Protein AF-A0A0N7MQE6-F1 (afdb_monomer)

Structure (mmCIF, N/CA/C/O backbone):
data_AF-A0A0N7MQE6-F1
#
_entry.id   AF-A0A0N7MQE6-F1
#
loop_
_atom_site.group_PDB
_atom_site.id
_atom_site.type_symbol
_atom_site.label_atom_id
_atom_site.label_alt_id
_atom_site.label_comp_id
_atom_site.label_asym_id
_atom_site.label_entity_id
_atom_site.label_seq_id
_atom_site.pdbx_PDB_ins_code
_atom_site.Cartn_x
_atom_site.Cartn_y
_atom_site.Cartn_z
_atom_site.occupancy
_atom_site.B_iso_or_equiv
_atom_site.auth_seq_id
_atom_site.auth_comp_id
_atom_site.auth_asym_id
_atom_site.auth_atom_id
_atom_site.pdbx_PDB_model_num
ATOM 1 N N . MET A 1 1 ? 37.109 -66.343 -9.484 1.00 38.22 1 MET A N 1
ATOM 2 C CA . MET A 1 1 ? 37.745 -67.447 -10.233 1.00 38.22 1 MET A CA 1
ATOM 3 C C . MET A 1 1 ? 37.676 -67.080 -11.715 1.00 38.22 1 MET A C 1
ATOM 5 O O . MET A 1 1 ? 36.560 -66.924 -12.182 1.00 38.22 1 MET A O 1
ATOM 9 N N . ILE A 1 2 ? 38.838 -66.946 -12.389 1.00 36.19 2 ILE A N 1
ATOM 10 C CA . ILE A 1 2 ? 39.049 -66.974 -13.867 1.00 36.19 2 ILE A CA 1
ATOM 11 C C . ILE A 1 2 ? 38.564 -65.722 -14.638 1.00 36.19 2 ILE A C 1
ATOM 13 O O . ILE A 1 2 ? 37.451 -65.283 -14.408 1.00 36.19 2 ILE A O 1
ATOM 17 N N . LYS A 1 3 ? 39.231 -65.097 -15.622 1.00 39.59 3 LYS A N 1
ATOM 18 C CA . LYS A 1 3 ? 40.589 -64.961 -16.222 1.00 39.59 3 LYS A CA 1
ATOM 19 C C . LYS A 1 3 ? 40.426 -63.708 -17.133 1.00 39.59 3 LYS A C 1
ATOM 21 O O . LYS A 1 3 ? 39.379 -63.564 -17.745 1.00 39.59 3 LYS A O 1
ATOM 26 N N . GLN A 1 4 ? 41.261 -62.671 -17.073 1.00 37.16 4 GLN A N 1
ATOM 27 C CA . GLN A 1 4 ? 42.478 -62.467 -17.878 1.00 37.16 4 GLN A CA 1
ATOM 28 C C . GLN A 1 4 ? 42.324 -62.542 -19.423 1.00 37.16 4 GLN A C 1
ATOM 30 O O . GLN A 1 4 ? 41.968 -63.599 -19.933 1.00 37.16 4 GLN A O 1
ATOM 35 N N . ILE A 1 5 ? 42.821 -61.471 -20.091 1.00 45.41 5 ILE A N 1
ATOM 36 C CA . ILE A 1 5 ? 43.612 -61.455 -21.358 1.00 45.41 5 ILE A CA 1
ATOM 37 C C . ILE A 1 5 ? 42.772 -61.472 -22.675 1.00 45.41 5 ILE A C 1
ATOM 39 O O . ILE A 1 5 ? 41.771 -62.167 -22.720 1.00 45.41 5 ILE A O 1
ATOM 43 N N . ASN A 1 6 ? 43.013 -60.752 -23.793 1.00 42.28 6 ASN A N 1
ATOM 44 C CA . ASN A 1 6 ? 44.186 -60.209 -24.528 1.00 42.28 6 ASN A CA 1
ATOM 45 C C . ASN A 1 6 ? 43.700 -59.037 -25.437 1.00 42.28 6 ASN A C 1
ATOM 47 O O . ASN A 1 6 ? 42.562 -59.068 -25.892 1.00 42.28 6 ASN A O 1
ATOM 51 N N . SER A 1 7 ? 44.428 -57.936 -25.650 1.00 42.53 7 SER A N 1
ATOM 52 C CA . SER A 1 7 ? 45.547 -57.742 -26.605 1.00 42.53 7 SER A CA 1
ATOM 53 C C . SER A 1 7 ? 45.217 -58.067 -28.067 1.00 42.53 7 SER A C 1
ATOM 55 O O . SER A 1 7 ? 45.034 -59.231 -28.400 1.00 42.53 7 SER A O 1
ATOM 57 N N . ASN A 1 8 ? 45.258 -57.056 -28.943 1.00 39.94 8 ASN A N 1
ATOM 58 C CA . ASN A 1 8 ? 45.771 -57.201 -30.310 1.00 39.94 8 ASN A CA 1
ATOM 59 C C . ASN A 1 8 ? 46.186 -55.833 -30.880 1.00 39.94 8 ASN A C 1
ATOM 61 O O . ASN A 1 8 ? 45.374 -55.059 -31.379 1.00 39.94 8 ASN A O 1
ATOM 65 N N . GLN A 1 9 ? 47.487 -55.557 -30.786 1.00 42.97 9 GLN A N 1
ATOM 66 C CA . GLN A 1 9 ? 48.219 -54.754 -31.761 1.00 42.97 9 GLN A CA 1
ATOM 67 C C . GLN A 1 9 ? 48.673 -55.682 -32.893 1.00 42.97 9 GLN A C 1
ATOM 69 O O . GLN A 1 9 ? 49.188 -56.757 -32.599 1.00 42.97 9 GLN A O 1
ATOM 74 N N . ALA A 1 10 ? 48.565 -55.237 -34.148 1.00 38.44 10 ALA A N 1
ATOM 75 C CA . ALA A 1 10 ? 49.473 -55.600 -35.244 1.00 38.44 10 ALA A CA 1
ATOM 76 C C . ALA A 1 10 ? 49.177 -54.711 -36.472 1.00 38.44 10 ALA A C 1
ATOM 78 O O . ALA A 1 10 ? 48.055 -54.699 -36.961 1.00 38.44 10 ALA A O 1
ATOM 79 N N . PHE A 1 11 ? 50.121 -53.830 -36.838 1.00 38.06 11 PHE A N 1
ATOM 80 C CA . PHE A 1 11 ? 50.969 -53.901 -38.051 1.00 38.06 11 PHE A CA 1
ATOM 81 C C . PHE A 1 11 ? 50.230 -53.566 -39.365 1.00 38.06 11 PHE A C 1
ATOM 83 O O . PHE A 1 11 ? 49.331 -54.282 -39.771 1.00 38.06 11 PHE A O 1
ATOM 90 N N . SER A 1 12 ? 50.542 -52.457 -40.056 1.00 36.84 12 SER A N 1
ATOM 91 C CA . SER A 1 12 ? 51.673 -52.255 -41.006 1.00 36.84 12 SER A CA 1
ATOM 92 C C . SER A 1 12 ? 51.034 -51.902 -42.373 1.00 36.84 12 SER A C 1
ATOM 94 O O . SER A 1 12 ? 49.977 -52.434 -42.668 1.00 36.84 12 SER A O 1
ATOM 96 N N . ASN A 1 13 ? 51.497 -51.019 -43.263 1.00 37.00 13 ASN A N 1
ATOM 97 C CA . ASN A 1 13 ? 52.846 -50.796 -43.767 1.00 37.00 13 ASN A CA 1
ATOM 98 C C . ASN A 1 13 ? 52.862 -49.517 -44.645 1.00 37.00 13 ASN A C 1
ATOM 100 O O . ASN A 1 13 ? 51.912 -49.259 -45.375 1.00 37.00 13 ASN A O 1
ATOM 104 N N . LYS A 1 14 ? 53.995 -48.804 -44.610 1.00 38.53 14 LYS A N 1
ATOM 105 C CA . LYS A 1 14 ? 54.688 -48.097 -45.711 1.00 38.53 14 LYS A CA 1
ATOM 106 C C . LYS A 1 14 ? 53.885 -47.357 -46.802 1.00 38.53 14 LYS A C 1
ATOM 108 O O . LYS A 1 14 ? 53.337 -47.977 -47.701 1.00 38.53 14 LYS A O 1
ATOM 113 N N . SER A 1 15 ? 54.159 -46.055 -46.923 1.00 37.50 15 SER A N 1
ATOM 114 C CA . SER A 1 15 ? 54.843 -45.553 -48.129 1.00 37.50 15 SER A CA 1
ATOM 115 C C . SER A 1 15 ? 55.617 -44.270 -47.823 1.00 37.50 15 SER A C 1
ATOM 117 O O . SER A 1 15 ? 55.049 -43.262 -47.414 1.00 37.50 15 SER A O 1
ATOM 119 N N . GLN A 1 16 ? 56.934 -44.329 -48.008 1.00 42.72 16 GLN A N 1
ATOM 120 C CA . GLN A 1 16 ? 57.817 -43.167 -48.060 1.00 42.72 16 GLN A CA 1
ATOM 121 C C . GLN A 1 16 ? 57.617 -42.437 -49.395 1.00 42.72 16 GLN A C 1
ATOM 123 O O . GLN A 1 16 ? 57.438 -43.103 -50.410 1.00 42.72 16 GLN A O 1
ATOM 128 N N . ASN A 1 17 ? 57.703 -41.102 -49.399 1.00 40.12 17 ASN A N 1
ATOM 129 C CA . ASN A 1 17 ? 58.258 -40.320 -50.513 1.00 40.12 17 ASN A CA 1
ATOM 130 C C . ASN A 1 17 ? 58.568 -38.873 -50.074 1.00 40.12 17 ASN A C 1
ATOM 132 O O . ASN A 1 17 ? 57.709 -38.005 -50.029 1.00 40.12 17 ASN A O 1
ATOM 136 N N . ASN A 1 18 ? 59.819 -38.685 -49.661 1.00 37.94 18 ASN A N 1
ATOM 137 C CA . ASN A 1 18 ? 60.783 -37.675 -50.106 1.00 37.94 18 ASN A CA 1
ATOM 138 C C . ASN A 1 18 ? 60.333 -36.322 -50.733 1.00 37.94 18 ASN A C 1
ATOM 140 O O . ASN A 1 18 ? 59.721 -36.292 -51.795 1.00 37.94 18 ASN A O 1
ATOM 144 N N . VAL A 1 19 ? 60.951 -35.254 -50.185 1.00 40.06 19 VAL A N 1
ATOM 145 C CA . VAL A 1 19 ? 61.696 -34.164 -50.878 1.00 40.06 19 VAL A CA 1
ATOM 146 C C . VAL A 1 19 ? 61.022 -32.782 -51.080 1.00 40.06 19 VAL A C 1
ATOM 148 O O . VAL A 1 19 ? 59.957 -32.667 -51.670 1.00 40.06 19 VAL A O 1
ATOM 151 N N . LYS A 1 20 ? 61.810 -31.745 -50.701 1.00 41.81 20 LYS A N 1
ATOM 152 C CA . LYS A 1 20 ? 61.758 -30.274 -50.957 1.00 41.81 20 LYS A CA 1
ATOM 153 C C . LYS A 1 20 ? 60.863 -29.439 -50.026 1.00 41.81 20 LYS A C 1
ATOM 155 O O . LYS A 1 20 ? 59.649 -29.527 -50.063 1.00 41.81 20 LYS A O 1
ATOM 160 N N . GLN A 1 21 ? 61.439 -28.718 -49.054 1.00 41.75 21 GLN A N 1
ATOM 161 C CA . GLN A 1 21 ? 61.951 -27.334 -49.180 1.00 41.75 21 GLN A CA 1
ATOM 162 C C . GLN A 1 21 ? 61.001 -26.391 -49.935 1.00 41.75 21 GLN A C 1
ATOM 164 O O . GLN A 1 21 ? 60.971 -26.435 -51.158 1.00 41.75 21 GLN A O 1
ATOM 169 N N . ASN A 1 22 ? 60.296 -25.507 -49.221 1.00 39.22 22 ASN A N 1
ATOM 170 C CA . ASN A 1 22 ? 60.551 -24.056 -49.201 1.00 39.22 22 ASN A CA 1
ATOM 171 C C . ASN A 1 22 ? 59.329 -23.258 -48.713 1.00 39.22 22 ASN A C 1
ATOM 173 O O . ASN A 1 22 ? 58.229 -23.425 -49.217 1.00 39.22 22 ASN A O 1
ATOM 177 N N . MET A 1 23 ? 59.638 -22.326 -47.810 1.00 40.31 23 MET A N 1
ATOM 178 C CA . MET A 1 23 ? 59.103 -20.965 -47.712 1.00 40.31 23 MET A CA 1
ATOM 179 C C . MET A 1 23 ? 57.658 -20.703 -47.245 1.00 40.31 23 MET A C 1
ATOM 181 O O . MET A 1 23 ? 56.679 -21.273 -47.700 1.00 40.31 23 MET A O 1
ATOM 185 N N . GLU A 1 24 ? 57.614 -19.699 -46.363 1.00 40.91 24 GLU A N 1
ATOM 186 C CA . GLU A 1 24 ? 56.536 -18.733 -46.141 1.00 40.91 24 GLU A CA 1
ATOM 187 C C . GLU A 1 24 ? 55.347 -19.133 -45.258 1.00 40.91 24 GLU A C 1
ATOM 189 O O . GLU A 1 24 ? 54.249 -19.489 -45.675 1.00 40.91 24 GLU A O 1
ATOM 194 N N . SER A 1 25 ? 55.564 -18.872 -43.966 1.00 49.91 25 SER A N 1
ATOM 195 C CA . SER A 1 25 ? 54.599 -18.215 -43.088 1.00 49.91 25 SER A CA 1
ATOM 196 C C . SER A 1 25 ? 53.823 -17.100 -43.802 1.00 49.91 25 SER A C 1
ATOM 198 O O . SER A 1 25 ? 54.280 -15.965 -43.830 1.00 49.91 25 SER A O 1
ATOM 200 N N . ALA A 1 26 ? 52.633 -17.388 -44.319 1.00 50.22 26 ALA A N 1
ATOM 201 C CA . ALA A 1 26 ? 51.544 -16.420 -44.464 1.00 50.22 26 ALA A CA 1
ATOM 202 C C . ALA A 1 26 ? 50.299 -17.122 -45.009 1.00 50.22 26 ALA A C 1
ATOM 204 O O . ALA A 1 26 ? 50.174 -17.300 -46.210 1.00 50.22 26 ALA A O 1
ATOM 205 N N . MET A 1 27 ? 49.362 -17.486 -44.133 1.00 44.91 27 MET A N 1
ATOM 206 C CA . MET A 1 27 ? 47.915 -17.396 -44.390 1.00 44.91 27 MET A CA 1
ATOM 207 C C . MET A 1 27 ? 47.162 -17.815 -43.122 1.00 44.91 27 MET A C 1
ATOM 209 O O . MET A 1 27 ? 46.540 -18.872 -43.031 1.00 44.91 27 MET A O 1
ATOM 213 N N . ILE A 1 28 ? 47.201 -16.946 -42.108 1.00 51.94 28 ILE A N 1
ATOM 214 C CA . ILE A 1 28 ? 46.136 -16.931 -41.105 1.00 51.94 28 ILE A CA 1
ATOM 215 C C . ILE A 1 28 ? 44.867 -16.564 -41.873 1.00 51.94 28 ILE A C 1
ATOM 217 O O . ILE A 1 28 ? 44.734 -15.440 -42.360 1.00 51.94 28 ILE A O 1
ATOM 221 N N . LYS A 1 29 ? 43.956 -17.532 -42.015 1.00 47.12 29 LYS A N 1
ATOM 222 C CA . LYS A 1 29 ? 42.572 -17.312 -42.444 1.00 47.12 29 LYS A CA 1
ATOM 223 C C . LYS A 1 29 ? 41.992 -16.164 -41.613 1.00 47.12 29 LYS A C 1
ATOM 225 O O . LYS A 1 29 ? 41.595 -16.366 -40.468 1.00 47.12 29 LYS A O 1
ATOM 230 N N . ARG A 1 30 ? 41.933 -14.959 -42.189 1.00 45.75 30 ARG A N 1
ATOM 231 C CA . ARG A 1 30 ? 41.052 -13.894 -41.704 1.00 45.75 30 ARG A CA 1
ATOM 232 C C . ARG A 1 30 ? 39.629 -14.391 -41.907 1.00 45.75 30 ARG A C 1
ATOM 234 O O . ARG A 1 30 ? 39.097 -14.348 -43.012 1.00 45.75 30 ARG A O 1
ATOM 241 N N . ILE A 1 31 ? 39.030 -14.899 -40.839 1.00 48.50 31 ILE A N 1
ATOM 242 C CA . ILE A 1 31 ? 37.582 -14.985 -40.748 1.00 48.50 31 ILE A CA 1
ATOM 243 C C . ILE A 1 31 ? 37.112 -13.529 -40.721 1.00 48.50 31 ILE A C 1
ATOM 245 O O . ILE A 1 31 ? 37.244 -12.847 -39.709 1.00 48.50 31 ILE A O 1
ATOM 249 N N . ASN A 1 32 ? 36.627 -13.037 -41.863 1.00 45.44 32 ASN A N 1
ATOM 250 C CA . ASN A 1 32 ? 35.742 -11.882 -41.911 1.00 45.44 32 ASN A CA 1
ATOM 251 C C . ASN A 1 32 ? 34.459 -12.293 -41.183 1.00 45.44 32 ASN A C 1
ATOM 253 O O . ASN A 1 32 ? 33.495 -12.759 -41.787 1.00 45.44 32 ASN A O 1
ATOM 257 N N . SER A 1 33 ? 34.460 -12.166 -39.860 1.00 47.28 33 SER A N 1
ATOM 258 C CA . SER A 1 33 ? 33.225 -12.069 -39.105 1.00 47.28 33 SER A CA 1
ATOM 259 C C . SER A 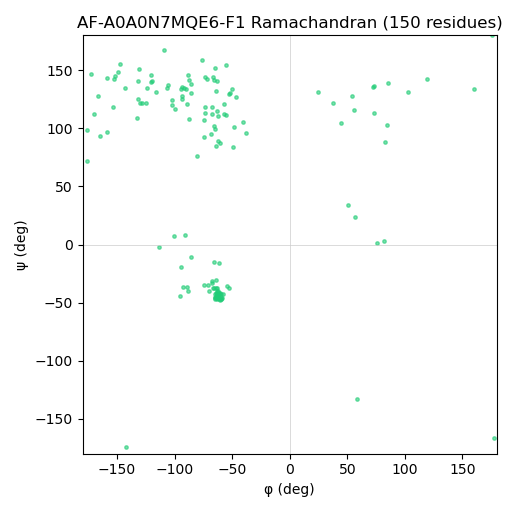1 33 ? 32.607 -10.728 -39.470 1.00 47.28 33 SER A C 1
ATOM 261 O O . SER A 1 33 ? 32.963 -9.690 -38.916 1.00 47.28 33 SER A O 1
ATOM 263 N N . ASN A 1 34 ? 31.697 -10.779 -40.444 1.00 47.59 34 ASN A N 1
ATOM 264 C CA . ASN A 1 34 ? 30.570 -9.867 -40.557 1.00 47.59 34 ASN A CA 1
ATOM 265 C C . ASN A 1 34 ? 29.879 -9.801 -39.187 1.00 47.59 34 ASN A C 1
ATOM 267 O O . ASN A 1 34 ? 28.907 -10.506 -38.933 1.00 47.59 34 ASN A O 1
ATOM 271 N N . SER A 1 35 ? 30.367 -8.959 -38.283 1.00 44.56 35 SER A N 1
ATOM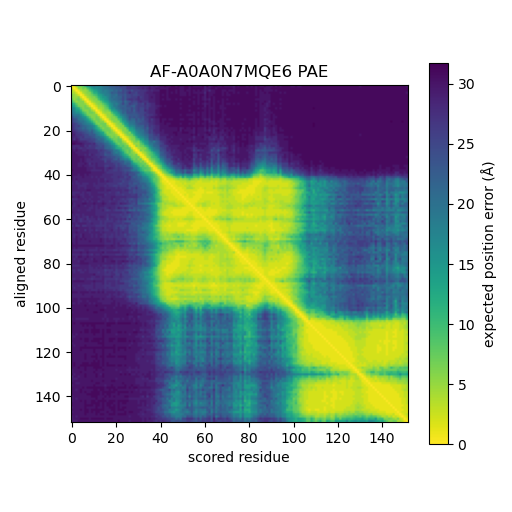 272 C CA . SER A 1 35 ? 29.532 -8.396 -37.235 1.00 44.56 35 SER A CA 1
ATOM 273 C C . SER A 1 35 ? 28.788 -7.243 -37.884 1.00 44.56 35 SER A C 1
ATOM 275 O O . SER A 1 35 ? 29.146 -6.076 -37.734 1.00 44.56 35 SER A O 1
ATOM 277 N N . SER A 1 36 ? 27.782 -7.612 -38.677 1.00 43.66 36 SER A N 1
ATOM 278 C CA . SER A 1 36 ? 26.605 -6.791 -38.902 1.00 43.66 36 SER A CA 1
ATOM 279 C C . SER A 1 36 ? 26.235 -6.184 -37.556 1.00 43.66 36 SER A C 1
ATOM 281 O O . SER A 1 36 ? 25.791 -6.896 -36.654 1.00 43.66 36 SER A O 1
ATOM 283 N N . ALA A 1 37 ? 26.525 -4.894 -37.399 1.00 43.41 37 ALA A N 1
ATOM 284 C CA . ALA A 1 37 ? 26.050 -4.100 -36.290 1.00 43.41 37 ALA A CA 1
ATOM 285 C C . ALA A 1 37 ? 24.527 -4.098 -36.402 1.00 43.41 37 ALA A C 1
ATOM 287 O O . ALA A 1 37 ? 23.941 -3.279 -37.109 1.00 43.41 37 ALA A O 1
ATOM 288 N N . SER A 1 38 ? 23.898 -5.094 -35.777 1.00 47.47 38 SER A N 1
ATOM 289 C CA . SER A 1 38 ? 22.467 -5.091 -35.534 1.00 47.47 38 SER A CA 1
ATOM 290 C C . SER A 1 38 ? 22.138 -3.745 -34.896 1.00 47.47 38 SER A C 1
ATOM 292 O O . SER A 1 38 ? 22.885 -3.315 -34.006 1.00 47.47 38 SER A O 1
ATOM 294 N N . PRO A 1 39 ? 21.079 -3.050 -35.349 1.00 51.22 39 PRO A N 1
ATOM 295 C CA . PRO A 1 39 ? 20.671 -1.813 -34.710 1.00 51.22 39 PRO A CA 1
ATOM 296 C C . PRO A 1 39 ? 20.526 -2.115 -33.225 1.00 51.22 39 PRO A C 1
ATOM 298 O O . PRO A 1 39 ? 19.953 -3.142 -32.858 1.00 51.22 39 PRO A O 1
ATOM 301 N N . VAL A 1 40 ? 21.130 -1.274 -32.388 1.00 58.38 40 VAL A N 1
ATOM 302 C CA . VAL A 1 40 ? 21.046 -1.365 -30.933 1.00 58.38 40 VAL A CA 1
ATOM 303 C C . VAL A 1 40 ? 19.568 -1.217 -30.586 1.00 58.38 40 VAL A C 1
ATOM 305 O O . VAL A 1 40 ? 19.068 -0.107 -30.435 1.00 58.38 40 VAL A O 1
ATOM 308 N N . SER A 1 41 ? 18.835 -2.329 -30.579 1.00 63.22 41 SER A N 1
ATOM 309 C CA . SER A 1 41 ? 17.403 -2.338 -30.345 1.00 63.22 41 SER A CA 1
ATOM 310 C C . SER A 1 41 ? 17.226 -2.096 -28.859 1.00 63.22 41 SER A C 1
ATOM 312 O O . SER A 1 41 ? 17.328 -3.016 -28.047 1.00 63.22 41 SER A O 1
ATOM 314 N N . SER A 1 42 ? 17.062 -0.830 -28.495 1.00 79.75 42 SER A N 1
ATOM 315 C CA . SER A 1 42 ? 16.654 -0.463 -27.154 1.00 79.75 42 SER A CA 1
ATOM 316 C C . SER A 1 42 ? 15.220 -0.943 -26.960 1.00 79.75 42 SER A C 1
ATOM 318 O O . SER A 1 42 ? 14.305 -0.439 -27.613 1.00 79.75 42 SER A O 1
ATOM 320 N N . GLU A 1 43 ? 15.028 -1.930 -26.097 1.00 90.44 43 GLU A N 1
ATOM 321 C CA . GLU A 1 43 ? 13.707 -2.410 -25.702 1.00 90.44 43 GLU A CA 1
ATOM 322 C C . GLU A 1 43 ? 13.211 -1.569 -24.520 1.00 90.44 43 GLU A C 1
ATOM 324 O O . GLU A 1 43 ? 13.998 -1.199 -23.648 1.00 90.44 43 GLU A O 1
ATOM 329 N N . VAL A 1 44 ? 11.920 -1.238 -24.479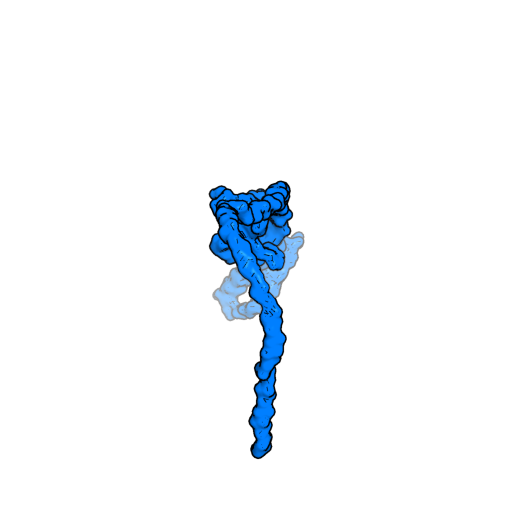 1.00 92.81 44 VAL A N 1
ATOM 330 C CA . VAL A 1 44 ? 11.315 -0.547 -23.332 1.00 92.81 44 VAL A CA 1
ATOM 331 C C . VAL A 1 44 ? 10.548 -1.562 -22.501 1.00 92.81 44 VAL A C 1
ATOM 333 O O . VAL A 1 44 ? 9.601 -2.173 -22.985 1.00 92.81 44 VAL A O 1
ATOM 336 N N . ILE A 1 45 ? 10.935 -1.703 -21.237 1.00 93.31 45 ILE A N 1
ATOM 337 C CA . ILE A 1 45 ? 10.307 -2.608 -20.277 1.00 93.31 45 ILE A CA 1
ATOM 338 C C . ILE A 1 45 ? 9.488 -1.785 -19.293 1.00 93.31 45 ILE A C 1
ATOM 340 O O . ILE A 1 45 ? 9.956 -0.766 -18.786 1.00 93.31 45 ILE A O 1
ATOM 344 N N . THR A 1 46 ? 8.266 -2.242 -19.028 1.00 94.88 46 THR A N 1
ATOM 345 C CA . THR A 1 46 ? 7.398 -1.710 -17.971 1.00 94.88 46 THR A CA 1
ATOM 346 C C . THR A 1 46 ? 7.009 -2.853 -17.047 1.00 94.88 46 THR A C 1
ATOM 348 O O . THR A 1 46 ? 6.640 -3.923 -17.529 1.00 94.88 46 THR A O 1
ATOM 351 N N . GLY A 1 47 ? 7.077 -2.647 -15.735 1.00 93.19 47 GLY A N 1
ATOM 352 C CA . GLY A 1 47 ? 6.605 -3.646 -14.785 1.00 93.19 47 GLY A CA 1
ATOM 353 C C . GLY A 1 47 ? 6.867 -3.283 -13.333 1.00 93.19 47 GLY A C 1
ATOM 354 O O . GLY A 1 47 ? 7.433 -2.236 -13.028 1.00 93.19 47 GLY A O 1
ATOM 355 N N . ILE A 1 48 ? 6.446 -4.178 -12.444 1.00 94.75 48 ILE A N 1
ATOM 356 C CA . ILE A 1 48 ? 6.608 -4.025 -10.999 1.00 94.75 48 ILE A CA 1
ATOM 357 C C . ILE A 1 48 ? 7.935 -4.650 -10.571 1.00 94.75 48 ILE A C 1
ATOM 359 O O . ILE A 1 48 ? 8.274 -5.774 -10.963 1.00 94.75 48 ILE A O 1
ATOM 363 N N . VAL A 1 49 ? 8.679 -3.921 -9.749 1.00 95.50 49 VAL A N 1
ATOM 364 C CA . VAL A 1 49 ? 9.943 -4.376 -9.178 1.00 95.50 49 VAL A CA 1
ATOM 365 C C . VAL A 1 49 ? 9.678 -5.419 -8.102 1.00 95.50 49 VAL A C 1
ATOM 367 O O . VAL A 1 49 ? 9.060 -5.136 -7.081 1.00 95.50 49 VAL A O 1
ATOM 370 N N . GLN A 1 50 ? 10.184 -6.631 -8.308 1.00 95.88 50 GLN A N 1
ATOM 371 C CA . GLN A 1 50 ? 10.062 -7.723 -7.339 1.00 95.88 50 GLN A CA 1
ATOM 372 C C . GLN A 1 50 ? 11.222 -7.742 -6.340 1.00 95.88 50 GLN A C 1
ATOM 374 O O . GLN A 1 50 ? 11.043 -8.107 -5.183 1.00 95.88 50 GLN A O 1
ATOM 379 N N . GLN A 1 51 ? 12.432 -7.406 -6.799 1.00 95.19 51 GLN A N 1
ATOM 380 C CA . GLN A 1 51 ? 13.659 -7.424 -6.000 1.00 95.19 51 GLN A CA 1
ATOM 381 C C . GLN A 1 51 ? 14.623 -6.339 -6.488 1.00 95.19 51 GLN A C 1
ATOM 383 O O . GLN A 1 51 ? 14.668 -6.035 -7.682 1.00 95.19 51 GLN A O 1
ATOM 388 N N . VAL A 1 52 ? 15.421 -5.792 -5.570 1.00 95.19 52 VAL A N 1
ATOM 389 C CA . VAL A 1 52 ? 16.436 -4.762 -5.839 1.00 95.19 52 VAL A CA 1
ATOM 390 C C . VAL A 1 52 ? 17.746 -5.170 -5.176 1.00 95.19 52 VAL A C 1
ATOM 392 O O . VAL A 1 52 ? 17.743 -5.690 -4.062 1.00 95.19 52 VAL A O 1
ATOM 395 N N . ASN A 1 53 ? 18.867 -4.935 -5.854 1.00 94.50 53 ASN A N 1
ATOM 396 C CA . ASN A 1 53 ? 20.199 -5.024 -5.263 1.00 94.50 53 ASN A CA 1
ATOM 397 C C . ASN A 1 53 ? 21.111 -3.912 -5.812 1.00 94.50 53 ASN A C 1
ATOM 399 O O . ASN A 1 53 ? 20.687 -3.031 -6.565 1.00 94.50 53 ASN A O 1
ATOM 403 N N . ASP A 1 54 ? 22.393 -3.945 -5.453 1.00 90.75 54 ASP A N 1
ATOM 404 C CA . ASP A 1 54 ? 23.340 -2.913 -5.883 1.00 90.75 54 ASP A CA 1
ATOM 405 C C . ASP A 1 54 ? 23.558 -2.887 -7.398 1.00 90.75 54 ASP A C 1
ATOM 407 O O . ASP A 1 54 ? 23.791 -1.818 -7.970 1.00 90.75 54 ASP A O 1
ATOM 411 N N . ARG A 1 55 ? 23.441 -4.049 -8.052 1.00 91.31 55 ARG A N 1
ATOM 412 C CA . ARG A 1 55 ? 23.785 -4.263 -9.463 1.00 91.31 55 ARG A CA 1
ATOM 413 C C . ARG A 1 55 ? 22.600 -4.110 -10.410 1.00 91.31 55 ARG A C 1
ATOM 415 O O . ARG A 1 55 ? 22.836 -3.906 -11.598 1.00 91.31 55 A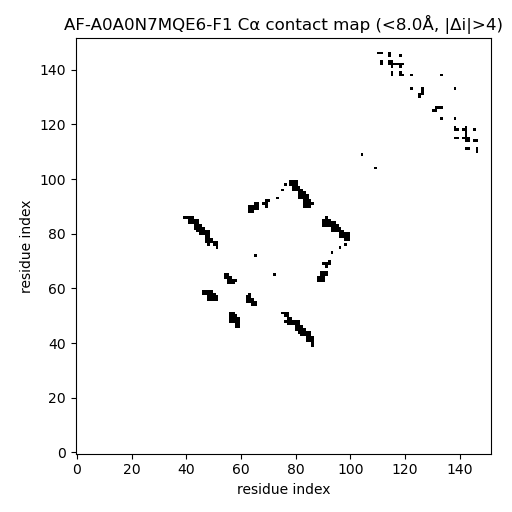RG A O 1
ATOM 422 N N . GLY A 1 56 ? 21.364 -4.189 -9.927 1.00 93.12 56 GLY A N 1
ATOM 423 C CA . GLY A 1 56 ? 20.187 -4.143 -10.782 1.00 93.12 56 GLY A CA 1
ATOM 424 C C . GLY A 1 56 ? 18.857 -4.317 -10.058 1.00 93.12 56 GLY A C 1
ATOM 425 O O . GLY A 1 56 ? 18.768 -4.276 -8.829 1.00 93.12 56 GLY A O 1
ATOM 426 N N . ILE A 1 57 ? 17.822 -4.558 -10.860 1.00 95.44 57 ILE A N 1
ATOM 427 C CA . ILE A 1 57 ? 16.451 -4.822 -10.414 1.00 95.44 57 ILE A CA 1
ATOM 428 C C . ILE A 1 57 ? 15.887 -6.063 -11.109 1.00 95.44 57 ILE A C 1
ATOM 430 O O . ILE A 1 57 ? 16.251 -6.381 -12.246 1.00 95.44 57 ILE A O 1
ATOM 434 N N . LYS A 1 58 ? 14.969 -6.750 -10.431 1.00 96.25 58 LYS A N 1
ATOM 435 C CA . LYS A 1 58 ? 14.187 -7.851 -10.994 1.00 96.25 58 LYS A CA 1
ATOM 436 C C . LYS A 1 58 ? 12.781 -7.368 -11.328 1.00 96.25 58 LYS A C 1
ATOM 438 O O . LYS A 1 58 ? 12.079 -6.880 -10.443 1.00 96.25 58 LYS A O 1
ATOM 443 N N . VAL A 1 59 ? 12.368 -7.542 -12.581 1.00 95.56 59 VAL A N 1
ATOM 444 C CA . VAL A 1 59 ? 11.029 -7.181 -13.070 1.00 95.56 59 VAL A CA 1
ATOM 445 C C . VAL A 1 59 ? 10.450 -8.382 -13.810 1.00 95.56 59 VAL A C 1
ATOM 447 O O . VAL A 1 59 ? 11.067 -8.897 -14.744 1.00 95.56 59 VAL A O 1
ATOM 450 N N . GLY A 1 60 ? 9.290 -8.868 -13.359 1.00 92.38 60 GLY A N 1
ATOM 451 C CA . GLY A 1 60 ? 8.773 -10.171 -13.792 1.00 92.38 60 GLY A CA 1
ATOM 452 C C . GLY A 1 60 ? 9.766 -11.300 -13.475 1.00 92.38 60 GLY A C 1
ATOM 453 O O . GLY A 1 60 ? 10.348 -11.349 -12.391 1.00 92.38 60 GLY A O 1
ATOM 454 N N . ASP A 1 61 ? 10.021 -12.172 -14.448 1.00 92.69 61 ASP A N 1
ATOM 455 C CA . ASP A 1 61 ? 10.953 -13.301 -14.300 1.00 92.69 61 ASP A CA 1
ATOM 456 C C . ASP A 1 61 ? 12.398 -12.981 -14.715 1.00 92.69 61 ASP A C 1
ATOM 458 O O . ASP A 1 61 ? 13.246 -13.875 -14.759 1.00 92.69 61 ASP A O 1
ATOM 462 N N . ARG A 1 62 ? 12.718 -11.712 -15.009 1.00 94.19 62 ARG A N 1
ATOM 463 C CA . ARG A 1 62 ? 14.021 -11.321 -15.566 1.00 94.19 62 ARG A CA 1
ATOM 464 C C . ARG A 1 62 ? 14.775 -10.337 -14.673 1.00 94.19 62 ARG A C 1
ATOM 466 O O . ARG A 1 62 ? 14.205 -9.411 -14.099 1.00 94.19 62 ARG A O 1
ATOM 473 N N . TRP A 1 63 ? 16.087 -10.549 -14.581 1.00 95.31 63 TRP A N 1
ATOM 474 C CA . TRP A 1 63 ? 17.028 -9.626 -13.948 1.00 95.31 63 TRP A CA 1
ATOM 475 C C . TRP A 1 63 ? 17.602 -8.650 -14.971 1.00 95.31 63 TRP A C 1
ATOM 477 O O . TRP A 1 63 ? 18.039 -9.060 -16.049 1.00 95.31 63 TRP A O 1
ATOM 487 N N . TYR A 1 64 ? 17.645 -7.375 -14.595 1.00 94.81 64 TYR A N 1
ATOM 488 C CA . TYR A 1 64 ? 18.192 -6.295 -15.403 1.00 94.81 64 TYR A CA 1
ATOM 489 C C . TYR A 1 64 ? 19.264 -5.552 -14.612 1.00 94.81 64 TYR A C 1
ATOM 491 O O . TYR A 1 64 ? 18.997 -5.023 -13.533 1.00 94.81 64 TYR A O 1
ATOM 499 N N . ASN A 1 65 ? 20.482 -5.511 -15.152 1.00 94.75 65 ASN A N 1
ATOM 500 C CA . ASN A 1 65 ? 21.614 -4.857 -14.497 1.00 94.75 65 ASN A CA 1
ATOM 501 C C . ASN A 1 65 ? 21.680 -3.377 -14.873 1.00 94.75 65 ASN A C 1
ATOM 503 O O . ASN A 1 65 ? 21.400 -3.015 -16.015 1.00 94.75 65 ASN A O 1
ATOM 507 N N . TYR A 1 66 ? 22.120 -2.522 -13.954 1.00 93.75 66 TYR A N 1
ATOM 508 C CA . TYR A 1 66 ? 22.411 -1.127 -14.266 1.00 93.75 66 TYR A CA 1
ATOM 509 C C . TYR A 1 66 ? 23.567 -1.045 -15.268 1.00 93.75 66 TYR A C 1
ATOM 511 O O . TYR A 1 66 ? 24.602 -1.697 -15.105 1.00 93.75 66 TYR A O 1
ATOM 519 N N . SER A 1 67 ? 23.399 -0.248 -16.323 1.00 90.81 67 SER A N 1
ATOM 520 C CA . SER A 1 67 ? 24.504 0.065 -17.224 1.00 90.81 67 SER A CA 1
ATOM 521 C C . SER A 1 67 ? 25.556 0.892 -16.491 1.00 90.81 67 SER A C 1
ATOM 523 O O . SER A 1 67 ? 25.231 1.798 -15.727 1.00 90.81 67 SER A O 1
ATOM 525 N N . LYS A 1 68 ? 26.832 0.658 -16.803 1.00 88.12 68 LYS A N 1
ATOM 526 C CA . LYS A 1 68 ? 27.938 1.526 -16.361 1.00 88.12 68 LYS A CA 1
ATOM 527 C C . LYS A 1 68 ? 27.836 2.964 -16.892 1.00 88.12 68 LYS A C 1
ATOM 529 O O . LYS A 1 68 ? 28.550 3.836 -16.421 1.00 88.12 68 LYS A O 1
ATOM 534 N N . PHE A 1 69 ? 26.993 3.177 -17.904 1.00 86.56 69 PHE A N 1
ATOM 535 C CA . PHE A 1 69 ? 26.731 4.473 -18.529 1.00 86.56 69 PHE A CA 1
ATOM 536 C C . PHE A 1 69 ? 25.426 5.114 -18.045 1.00 86.56 69 PHE A C 1
ATOM 538 O O . PHE A 1 69 ? 24.984 6.101 -18.627 1.00 86.56 69 PHE A O 1
ATOM 545 N N . LEU A 1 70 ? 24.773 4.537 -17.033 1.00 85.88 70 LEU A N 1
ATOM 546 C CA . LEU A 1 70 ? 23.581 5.132 -16.448 1.00 85.88 70 LEU A CA 1
ATOM 547 C C . LEU A 1 70 ? 23.984 6.431 -15.735 1.00 85.88 70 LEU A C 1
ATOM 549 O O . LEU A 1 70 ? 24.798 6.394 -14.816 1.00 85.88 70 LEU A O 1
ATOM 553 N N . ALA A 1 71 ? 23.436 7.564 -16.181 1.00 80.31 71 ALA 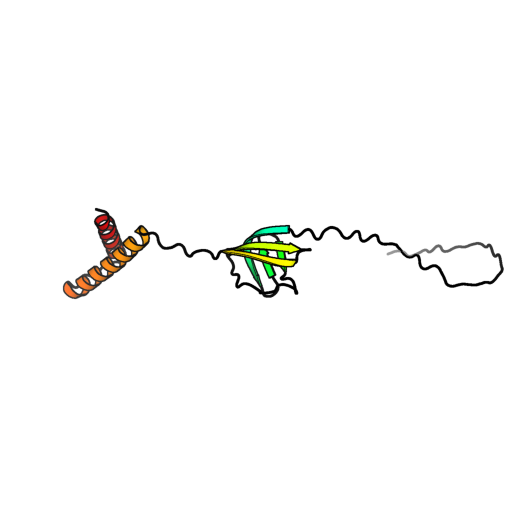A N 1
ATOM 554 C CA . ALA A 1 71 ? 23.818 8.884 -15.675 1.00 80.31 71 ALA A CA 1
ATOM 555 C C . ALA A 1 71 ? 23.493 9.056 -14.183 1.00 80.31 71 ALA A C 1
ATOM 557 O O . ALA A 1 71 ? 24.306 9.578 -13.426 1.00 80.31 71 ALA A O 1
ATOM 558 N N . GLU A 1 72 ? 22.325 8.574 -13.760 1.00 82.50 72 GLU A N 1
ATOM 559 C CA . GLU A 1 72 ? 21.872 8.625 -12.376 1.00 82.50 72 GLU A CA 1
ATOM 560 C C . GLU A 1 72 ? 21.110 7.342 -12.040 1.00 82.50 72 GLU A C 1
ATOM 562 O O . GLU A 1 72 ? 20.272 6.877 -12.818 1.00 82.50 72 GLU A O 1
ATOM 567 N N . LYS A 1 73 ? 21.413 6.752 -10.879 1.00 84.31 73 LYS A N 1
ATOM 568 C CA . LYS A 1 73 ? 20.670 5.604 -10.353 1.00 84.31 73 LYS A CA 1
ATOM 569 C C . LYS A 1 73 ? 19.484 6.137 -9.541 1.00 84.31 73 LYS A C 1
ATOM 571 O O . LYS A 1 73 ? 19.714 6.648 -8.445 1.00 84.31 73 LYS A O 1
ATOM 576 N N . PRO A 1 74 ? 18.235 6.013 -10.024 1.00 84.81 74 PRO A N 1
ATOM 577 C CA . PRO A 1 74 ? 17.080 6.410 -9.231 1.00 84.81 74 PRO A CA 1
ATOM 578 C C . PRO A 1 74 ? 16.949 5.523 -7.987 1.00 84.81 74 PRO A C 1
ATOM 580 O O . PRO A 1 74 ? 17.346 4.354 -7.986 1.00 84.81 74 PRO A O 1
ATOM 583 N N . SER A 1 75 ? 16.360 6.081 -6.929 1.00 89.38 75 SER A N 1
ATOM 584 C CA . SER A 1 75 ? 15.981 5.316 -5.740 1.00 89.38 75 SER A CA 1
ATOM 585 C C . SER A 1 75 ? 14.741 4.482 -6.060 1.00 89.38 75 SER A C 1
ATOM 587 O O . SER A 1 75 ? 13.656 5.036 -6.232 1.00 89.38 75 SER A O 1
ATOM 589 N N . ILE A 1 76 ? 14.937 3.171 -6.195 1.00 91.62 76 ILE A N 1
ATOM 590 C CA . ILE A 1 76 ? 13.903 2.190 -6.534 1.00 91.62 76 ILE A CA 1
ATOM 591 C C . ILE A 1 76 ? 13.753 1.228 -5.361 1.00 91.62 76 ILE A C 1
ATOM 593 O O . ILE A 1 76 ? 14.745 0.676 -4.877 1.00 91.62 76 ILE A O 1
ATOM 597 N N . ALA A 1 77 ? 12.516 0.998 -4.945 1.00 91.81 77 ALA A N 1
ATOM 598 C CA . ALA A 1 77 ? 12.140 0.015 -3.946 1.00 91.81 77 ALA A CA 1
ATOM 599 C C . ALA A 1 77 ? 11.396 -1.174 -4.573 1.00 91.81 77 ALA A C 1
ATOM 601 O O . ALA A 1 77 ? 10.970 -1.161 -5.730 1.00 91.81 77 ALA A O 1
ATOM 602 N N . VAL A 1 78 ? 11.249 -2.239 -3.787 1.00 92.38 78 VAL A N 1
ATOM 603 C CA . VAL A 1 78 ? 10.354 -3.350 -4.130 1.00 92.38 78 VAL A CA 1
ATOM 604 C C . VAL A 1 78 ? 8.913 -2.828 -4.169 1.00 92.38 78 VAL A C 1
ATOM 606 O O . VAL A 1 78 ? 8.527 -2.041 -3.310 1.00 92.38 78 VAL A O 1
ATOM 609 N N . ASN A 1 79 ? 8.128 -3.302 -5.138 1.00 92.12 79 ASN A N 1
ATOM 610 C CA . ASN A 1 79 ? 6.761 -2.878 -5.474 1.00 92.12 79 ASN A CA 1
ATOM 611 C C . ASN A 1 79 ? 6.626 -1.539 -6.217 1.00 92.12 79 ASN A C 1
ATOM 613 O O . ASN A 1 79 ? 5.505 -1.160 -6.556 1.00 92.12 79 ASN A O 1
ATOM 617 N N . ASP A 1 80 ? 7.727 -0.861 -6.542 1.00 92.31 80 ASP A N 1
ATOM 618 C CA . ASP A 1 80 ? 7.680 0.279 -7.460 1.00 92.31 80 ASP A CA 1
ATOM 619 C C . ASP A 1 80 ? 7.285 -0.184 -8.866 1.00 92.31 80 ASP A C 1
ATOM 621 O O . ASP A 1 80 ? 7.727 -1.235 -9.347 1.00 92.31 80 ASP A O 1
ATOM 625 N N . THR A 1 81 ? 6.479 0.625 -9.550 1.00 93.44 81 THR A N 1
ATOM 626 C CA . THR A 1 81 ? 6.215 0.448 -10.979 1.00 93.44 81 THR A CA 1
ATOM 627 C C . THR A 1 81 ? 7.256 1.237 -11.755 1.00 93.44 81 THR A C 1
ATOM 629 O O . THR A 1 81 ? 7.394 2.447 -11.597 1.00 93.44 81 THR A O 1
ATOM 632 N N . VAL A 1 82 ? 8.024 0.552 -12.595 1.00 94.06 82 VAL A N 1
ATOM 633 C CA . VAL A 1 82 ? 9.135 1.153 -13.336 1.00 94.06 82 VAL A CA 1
ATOM 634 C C . VAL A 1 82 ? 8.927 1.013 -14.832 1.00 94.06 82 VAL A C 1
ATOM 636 O O . VAL A 1 82 ? 8.418 0.003 -15.322 1.00 94.06 82 VAL A O 1
ATOM 639 N N . LYS A 1 83 ? 9.391 2.020 -15.569 1.00 94.69 83 LYS A N 1
ATOM 640 C CA . LYS A 1 83 ? 9.507 2.010 -17.023 1.00 94.69 83 LYS A CA 1
ATOM 641 C C . LYS A 1 83 ? 10.923 2.413 -17.404 1.00 94.69 83 LYS A C 1
ATOM 643 O O . LYS A 1 83 ? 11.370 3.502 -17.045 1.00 94.69 83 LYS A O 1
ATOM 648 N N . PHE A 1 84 ? 11.640 1.557 -18.123 1.00 93.62 84 PHE A N 1
ATOM 649 C CA . PHE A 1 84 ? 13.048 1.784 -18.458 1.00 93.62 84 PHE A CA 1
ATOM 650 C C . PHE A 1 84 ? 13.423 1.207 -19.823 1.00 93.62 84 PHE A C 1
ATOM 652 O O . PHE A 1 84 ? 12.788 0.282 -20.325 1.00 93.62 84 PHE A O 1
ATOM 659 N N . ALA A 1 85 ? 14.471 1.769 -20.421 1.00 92.38 85 ALA A N 1
ATOM 660 C CA . ALA A 1 85 ? 15.057 1.298 -21.666 1.00 92.38 85 ALA A CA 1
ATOM 661 C C . ALA A 1 85 ? 16.235 0.357 -21.382 1.00 92.38 85 ALA A C 1
ATOM 663 O O . ALA A 1 85 ? 17.118 0.672 -20.577 1.00 92.38 85 ALA A O 1
ATOM 664 N N . VAL A 1 86 ? 16.269 -0.776 -22.076 1.00 93.12 86 VAL A N 1
ATOM 665 C CA . VAL A 1 86 ? 17.310 -1.801 -21.978 1.00 93.12 86 VAL A CA 1
ATOM 666 C C . VAL A 1 86 ? 18.007 -2.010 -23.310 1.00 93.12 86 VAL A C 1
ATOM 668 O O . VAL A 1 86 ? 17.379 -2.038 -24.361 1.00 93.12 86 VAL A O 1
ATOM 671 N N . SER A 1 87 ? 19.321 -2.207 -23.250 1.00 91.06 87 SER A N 1
ATOM 672 C CA . SER A 1 87 ? 20.156 -2.604 -24.382 1.00 91.06 87 SER A CA 1
ATOM 673 C C . SER A 1 87 ? 21.038 -3.768 -23.954 1.00 91.06 87 SER A C 1
ATOM 675 O O . SER A 1 87 ? 21.721 -3.686 -22.933 1.00 91.06 87 SER A O 1
ATOM 677 N N . ASN A 1 88 ? 20.990 -4.880 -24.693 1.00 87.19 88 ASN A N 1
ATOM 678 C CA . ASN A 1 88 ? 21.738 -6.107 -24.386 1.00 87.19 88 ASN A CA 1
ATOM 679 C C . ASN A 1 88 ? 21.573 -6.595 -22.927 1.00 87.19 88 ASN A C 1
ATOM 681 O O . ASN A 1 88 ? 22.510 -7.117 -22.329 1.00 87.19 88 ASN A O 1
ATOM 685 N N . GLY A 1 89 ? 20.388 -6.400 -22.335 1.00 83.81 89 GLY A N 1
ATOM 686 C CA . GLY A 1 89 ? 20.092 -6.787 -20.948 1.00 83.81 89 GLY A CA 1
ATOM 687 C C . GLY A 1 89 ? 20.553 -5.799 -19.866 1.00 83.81 89 GLY A C 1
ATOM 688 O O . GLY A 1 89 ? 20.357 -6.073 -18.682 1.00 83.81 89 GLY A O 1
ATOM 689 N N . PHE A 1 90 ? 21.118 -4.649 -20.245 1.00 92.00 90 PHE A N 1
ATOM 690 C CA . PHE A 1 90 ? 21.512 -3.578 -19.326 1.00 92.00 90 PHE A CA 1
ATOM 691 C C . PHE A 1 90 ? 20.562 -2.389 -19.405 1.00 92.00 90 PHE A C 1
ATOM 693 O O . PHE A 1 90 ? 20.197 -1.954 -20.496 1.00 92.00 90 PHE A O 1
ATOM 700 N N . ILE A 1 91 ? 20.197 -1.843 -18.249 1.00 92.75 91 ILE A N 1
ATOM 701 C CA . ILE A 1 91 ? 19.342 -0.664 -18.119 1.00 92.75 91 ILE A CA 1
ATOM 702 C C . ILE A 1 91 ? 20.148 0.562 -18.521 1.00 92.75 91 ILE A C 1
ATOM 704 O O . ILE A 1 91 ? 21.112 0.923 -17.846 1.00 92.75 91 ILE A O 1
ATOM 708 N N . VAL A 1 92 ? 19.756 1.190 -19.624 1.00 91.25 92 VAL A N 1
ATOM 709 C CA . VAL A 1 92 ? 20.438 2.361 -20.186 1.00 91.25 92 VAL A CA 1
ATOM 710 C C . VAL A 1 92 ? 19.819 3.652 -19.673 1.00 91.25 92 VAL A C 1
ATOM 712 O O . VAL A 1 92 ? 20.540 4.616 -19.444 1.00 91.25 92 VAL A O 1
ATOM 715 N N . ASN A 1 93 ? 18.497 3.676 -19.493 1.00 90.69 93 ASN A N 1
ATOM 716 C CA . ASN A 1 93 ? 17.792 4.866 -19.037 1.00 90.69 93 ASN A CA 1
ATOM 717 C C . ASN A 1 93 ? 16.498 4.514 -18.296 1.00 90.69 93 ASN A C 1
ATOM 719 O O . ASN A 1 93 ? 15.775 3.611 -18.723 1.00 90.69 93 ASN A O 1
ATOM 723 N N . PHE A 1 94 ? 16.174 5.263 -17.244 1.00 90.38 94 PHE A N 1
ATOM 724 C CA . PHE A 1 94 ? 14.869 5.209 -16.587 1.00 90.38 94 PHE A CA 1
ATOM 725 C C . PHE A 1 94 ? 13.954 6.279 -17.181 1.00 90.38 94 PHE A C 1
ATOM 727 O O . PHE A 1 94 ? 14.324 7.441 -17.285 1.00 90.38 94 PHE A O 1
ATOM 734 N N . ILE A 1 95 ? 12.760 5.866 -17.600 1.00 90.19 95 ILE A N 1
ATOM 735 C CA . ILE A 1 95 ? 11.756 6.740 -18.217 1.00 90.19 95 ILE A CA 1
ATOM 736 C C . ILE A 1 95 ? 10.773 7.226 -17.149 1.00 90.19 95 ILE A C 1
ATOM 738 O O . ILE A 1 95 ? 10.434 8.403 -17.122 1.00 90.19 95 ILE A O 1
ATOM 742 N N . ALA A 1 96 ? 10.319 6.324 -16.275 1.00 87.94 96 ALA A N 1
ATOM 743 C CA . ALA A 1 96 ? 9.437 6.645 -15.157 1.00 87.94 96 ALA A CA 1
ATOM 744 C C . ALA A 1 96 ? 9.649 5.658 -14.001 1.00 87.94 96 ALA A C 1
ATOM 746 O O . ALA A 1 96 ? 9.908 4.473 -14.226 1.00 87.94 96 ALA A O 1
ATOM 747 N N . VAL A 1 97 ? 9.522 6.156 -12.772 1.00 89.12 97 VAL A N 1
ATOM 748 C CA . VAL A 1 97 ? 9.490 5.360 -11.541 1.00 89.12 97 VAL A CA 1
ATOM 749 C C . VAL A 1 97 ? 8.315 5.875 -10.719 1.00 89.12 97 VAL A C 1
ATOM 751 O O . VAL A 1 97 ? 8.345 6.994 -10.211 1.00 89.12 97 VAL A O 1
ATOM 754 N N . GLU A 1 98 ? 7.266 5.071 -10.633 1.00 86.56 98 GLU A N 1
ATOM 755 C CA . GLU A 1 98 ? 6.079 5.342 -9.837 1.00 86.56 98 GLU A CA 1
ATOM 756 C C . GLU A 1 98 ? 6.190 4.561 -8.534 1.00 86.56 98 GLU A C 1
ATOM 758 O O . GLU A 1 98 ? 6.220 3.327 -8.518 1.00 86.56 98 GLU A O 1
ATOM 763 N N . LYS A 1 99 ? 6.263 5.297 -7.428 1.00 84.25 99 LYS A N 1
ATOM 764 C CA . LYS A 1 99 ? 6.229 4.694 -6.102 1.00 84.25 99 LYS A CA 1
ATOM 765 C C . LYS A 1 99 ? 4.815 4.188 -5.832 1.00 84.25 99 LYS A C 1
ATOM 767 O O . LYS A 1 99 ? 3.862 4.886 -6.203 1.00 84.25 99 LYS A O 1
ATOM 772 N N . PRO A 1 100 ? 4.650 3.030 -5.167 1.00 72.81 100 PRO A N 1
ATOM 773 C CA . PRO A 1 100 ? 3.347 2.613 -4.689 1.00 72.81 100 PRO A CA 1
ATOM 774 C C . PRO A 1 100 ? 2.850 3.739 -3.787 1.00 72.81 100 PRO A C 1
ATOM 776 O O . PRO A 1 100 ? 3.450 4.062 -2.762 1.00 72.81 100 PRO A O 1
ATOM 779 N N . THR A 1 101 ? 1.801 4.418 -4.236 1.00 65.50 101 THR A N 1
ATOM 780 C CA . THR A 1 101 ? 1.140 5.408 -3.401 1.00 65.50 101 THR A CA 1
ATOM 781 C C . THR A 1 101 ? 0.587 4.613 -2.232 1.00 65.50 101 THR A C 1
ATOM 783 O O . THR A 1 101 ? -0.233 3.722 -2.457 1.00 65.50 101 THR A O 1
ATOM 786 N N . GLU A 1 102 ? 1.080 4.861 -1.012 1.00 64.31 102 GLU A N 1
ATOM 787 C CA . GLU A 1 102 ? 0.438 4.320 0.186 1.00 64.31 102 GLU A CA 1
ATOM 788 C C . GLU A 1 102 ? -1.058 4.587 0.029 1.00 64.31 102 GLU A C 1
ATOM 790 O O . GLU A 1 102 ? -1.416 5.725 -0.311 1.00 64.31 102 GLU A O 1
ATOM 795 N N . PRO A 1 103 ? -1.925 3.566 0.157 1.00 60.00 103 PRO A N 1
ATOM 796 C CA . PRO A 1 103 ? -3.347 3.791 0.010 1.00 60.00 103 PRO A CA 1
ATOM 797 C C . PRO A 1 103 ? -3.705 4.882 1.008 1.00 60.00 103 PRO A C 1
ATOM 799 O O . PRO A 1 103 ? -3.585 4.690 2.218 1.00 60.00 103 PRO A O 1
ATOM 802 N N . LYS A 1 104 ? -4.069 6.065 0.498 1.00 66.88 104 LYS A N 1
ATOM 803 C CA . LYS A 1 104 ? -4.636 7.097 1.353 1.00 66.88 104 LYS A CA 1
ATOM 804 C C . LYS A 1 104 ? -5.846 6.429 1.989 1.00 66.88 104 LYS A C 1
ATOM 806 O O . LYS A 1 104 ? -6.691 5.956 1.221 1.00 66.88 104 LYS A O 1
ATOM 811 N N . PRO A 1 105 ? -5.901 6.330 3.329 1.00 67.62 105 PRO A N 1
ATOM 812 C CA . PRO A 1 105 ? -7.040 5.719 3.977 1.00 67.62 105 PRO A CA 1
ATOM 813 C C . PRO A 1 105 ? -8.273 6.421 3.437 1.00 67.62 105 PRO A C 1
ATOM 815 O O . PRO A 1 105 ? -8.316 7.654 3.345 1.00 67.62 105 PRO A O 1
ATOM 818 N N . SER A 1 106 ? -9.228 5.623 2.983 1.00 79.62 106 SER A N 1
ATOM 819 C CA . SER A 1 106 ? -10.486 6.160 2.496 1.00 79.62 106 SER A CA 1
ATOM 820 C C . SER A 1 106 ? -11.110 7.030 3.589 1.00 79.62 106 SER A C 1
ATOM 822 O O . SER A 1 106 ? -10.852 6.856 4.787 1.00 79.62 106 SER A O 1
ATOM 824 N N . GLU A 1 107 ? -11.945 7.985 3.194 1.00 84.44 107 GLU A N 1
ATOM 825 C CA . GLU A 1 107 ? -12.644 8.847 4.151 1.00 84.44 107 GLU A CA 1
ATOM 826 C C . GLU A 1 107 ? -13.388 8.014 5.212 1.00 84.44 107 GLU A C 1
ATOM 828 O O . GLU A 1 107 ? -13.319 8.310 6.404 1.00 84.44 107 GLU A O 1
ATOM 833 N N . ARG A 1 108 ? -13.968 6.879 4.795 1.00 87.06 108 ARG A N 1
ATOM 834 C CA . ARG A 1 108 ? -14.627 5.908 5.678 1.00 87.06 108 ARG A CA 1
ATOM 835 C C . ARG A 1 108 ? -13.694 5.252 6.689 1.00 87.06 108 ARG A C 1
ATOM 837 O O . ARG A 1 108 ? -14.065 5.114 7.850 1.00 87.06 108 ARG A O 1
ATOM 844 N N . GLU A 1 109 ? -12.495 4.848 6.286 1.00 86.31 109 GLU A N 1
ATOM 845 C CA . GLU A 1 109 ? -11.513 4.275 7.218 1.00 86.31 109 GLU A CA 1
ATOM 846 C C . GLU A 1 109 ? -11.051 5.313 8.241 1.00 86.31 109 GLU A C 1
ATOM 848 O O . GLU A 1 109 ? -10.885 4.998 9.419 1.00 86.31 109 GLU A O 1
ATOM 853 N N . THR A 1 110 ? -10.905 6.567 7.809 1.00 89.56 110 THR A N 1
ATOM 854 C CA . THR A 1 110 ? -10.548 7.678 8.698 1.00 89.56 110 THR A CA 1
ATOM 855 C C . THR A 1 110 ? -11.649 7.933 9.731 1.00 89.56 110 THR A C 1
ATOM 857 O O . THR A 1 110 ? -11.358 8.009 10.926 1.00 89.56 110 THR A O 1
ATOM 860 N N . GLN A 1 111 ? -12.911 7.968 9.299 1.00 90.00 111 GLN A N 1
ATOM 861 C CA . GLN A 1 111 ? -14.077 8.102 10.180 1.00 90.00 111 GLN A CA 1
ATOM 862 C C . GLN A 1 111 ? -14.196 6.930 11.167 1.00 90.00 111 GLN A C 1
ATOM 864 O O . GLN A 1 111 ? -14.456 7.135 12.352 1.00 90.00 111 GLN A O 1
ATOM 869 N N . LEU A 1 112 ? -13.950 5.693 10.720 1.00 93.25 112 LEU A N 1
ATOM 870 C CA . LEU A 1 112 ? -13.967 4.521 11.600 1.00 93.25 112 LEU A CA 1
ATOM 871 C C . LEU A 1 112 ? -12.867 4.596 12.670 1.00 93.25 112 LEU A C 1
ATOM 873 O O . LEU A 1 112 ? -13.109 4.286 13.838 1.00 93.25 112 LEU A O 1
ATOM 877 N N . LEU A 1 113 ? -11.661 5.031 12.293 1.00 92.38 113 LEU A N 1
ATOM 878 C CA . LEU A 1 113 ? -10.558 5.240 13.234 1.00 92.38 113 LEU A CA 1
ATOM 879 C C . LEU A 1 113 ? -10.877 6.335 14.255 1.00 92.38 113 LEU A C 1
ATOM 881 O O . LEU A 1 113 ? -10.553 6.192 15.436 1.00 92.38 113 LEU A O 1
ATOM 885 N N . GLU A 1 114 ? -11.517 7.420 13.826 1.00 93.31 114 GLU A N 1
ATOM 886 C CA . GLU A 1 114 ? -11.963 8.487 14.719 1.00 93.31 114 GLU A CA 1
ATOM 887 C C . GLU A 1 114 ? -13.042 8.004 15.696 1.00 93.31 114 GLU A C 1
ATOM 889 O O . GLU A 1 114 ? -12.957 8.271 16.900 1.00 93.31 114 GLU A O 1
ATOM 894 N N . ALA A 1 115 ? -14.002 7.214 15.215 1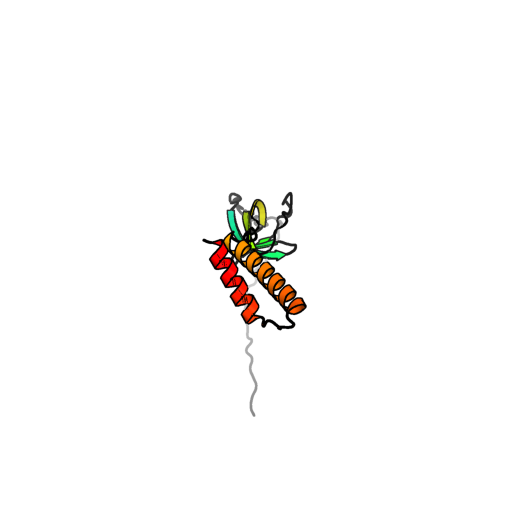.00 94.31 115 ALA A N 1
ATOM 895 C CA . ALA A 1 115 ? -15.026 6.601 16.050 1.00 94.31 115 ALA A CA 1
ATOM 896 C C . ALA A 1 115 ? -14.422 5.632 1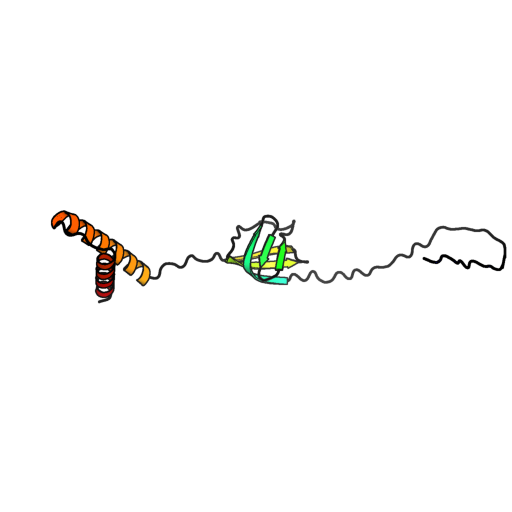7.082 1.00 94.31 115 ALA A C 1
ATOM 898 O O . ALA A 1 115 ? -14.813 5.655 18.250 1.00 94.31 115 ALA A O 1
ATOM 899 N N . LEU A 1 116 ? -13.413 4.840 16.697 1.00 95.56 116 LEU A N 1
ATOM 900 C CA . LEU A 1 116 ? -12.661 3.975 17.616 1.00 95.56 116 LEU A CA 1
ATOM 901 C C . LEU A 1 116 ? -11.942 4.777 18.703 1.00 95.56 116 LEU A C 1
ATOM 903 O O . LEU A 1 116 ? -12.050 4.449 19.885 1.00 95.56 116 LEU A O 1
ATOM 907 N N . ARG A 1 117 ? -11.243 5.855 18.329 1.00 94.50 117 ARG A N 1
ATOM 908 C CA . ARG A 1 117 ? -10.573 6.744 19.294 1.00 94.50 117 ARG A CA 1
ATOM 909 C C . ARG A 1 117 ? -11.571 7.376 20.262 1.00 94.50 117 ARG A C 1
ATOM 911 O O . ARG A 1 117 ? -11.307 7.439 21.462 1.00 94.50 117 ARG A O 1
ATOM 918 N N . SER A 1 118 ? -12.720 7.802 19.747 1.00 95.31 118 SER A N 1
ATOM 919 C CA . SER A 1 118 ? -13.793 8.392 20.545 1.00 95.31 118 SER A CA 1
ATOM 920 C C . SER A 1 118 ? -14.392 7.380 21.520 1.00 95.31 118 SER A C 1
ATOM 922 O O . SER A 1 118 ? -14.529 7.685 22.701 1.00 95.31 118 SER A O 1
ATOM 924 N N . ALA A 1 119 ? -14.667 6.154 21.070 1.00 95.38 119 ALA A N 1
ATOM 925 C CA . ALA A 1 119 ? -15.196 5.089 21.916 1.00 95.38 119 ALA A CA 1
ATOM 926 C C . ALA A 1 119 ? -14.241 4.705 23.052 1.00 95.38 119 ALA A C 1
ATOM 928 O O . ALA A 1 119 ? -14.681 4.566 24.190 1.00 95.38 119 ALA A O 1
ATOM 929 N N . VAL A 1 120 ? -12.937 4.586 22.769 1.00 95.81 120 VAL A N 1
ATOM 930 C CA . VAL A 1 120 ? -11.918 4.340 23.804 1.00 95.81 120 VAL A CA 1
ATOM 931 C C . VAL A 1 120 ? -11.922 5.471 24.829 1.00 95.81 120 VAL A C 1
ATOM 933 O O . VAL A 1 120 ? -11.962 5.206 26.026 1.00 95.81 120 VAL A O 1
ATOM 936 N N . LYS A 1 121 ? -11.943 6.730 24.373 1.00 95.25 121 LYS A N 1
ATOM 937 C CA . LYS A 1 121 ? -11.980 7.895 25.264 1.00 95.25 121 LYS A CA 1
ATOM 938 C C . LYS A 1 121 ? -13.218 7.882 26.164 1.00 95.25 121 LYS A C 1
ATOM 940 O O . LYS A 1 121 ? -13.080 8.072 27.366 1.00 95.25 121 LYS A O 1
ATOM 945 N N . ILE A 1 122 ? -14.398 7.623 25.597 1.00 92.62 122 ILE A N 1
ATOM 946 C CA . ILE A 1 122 ?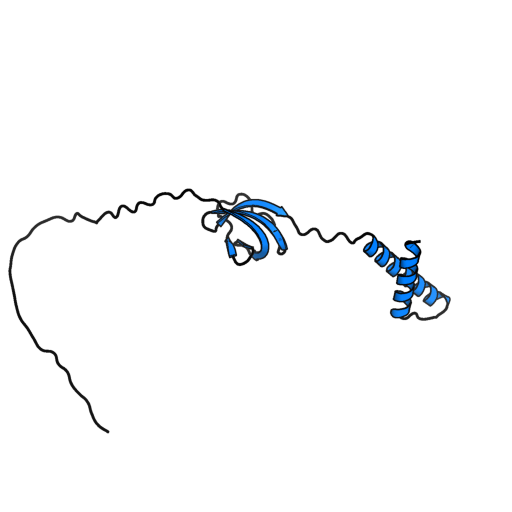 -15.659 7.532 26.348 1.00 92.62 122 ILE A CA 1
ATOM 947 C C . ILE A 1 122 ? -15.587 6.410 27.387 1.00 92.62 122 ILE A C 1
ATOM 949 O O . ILE A 1 122 ? -15.904 6.641 28.551 1.00 92.62 122 ILE A O 1
ATOM 953 N N . ALA A 1 123 ? -15.134 5.218 26.989 1.00 92.00 123 ALA A N 1
ATOM 954 C CA . ALA A 1 123 ? -14.997 4.081 27.892 1.00 92.00 123 ALA A CA 1
ATOM 955 C C . ALA A 1 123 ? -14.034 4.386 29.050 1.00 92.00 123 ALA A C 1
ATOM 957 O O . ALA A 1 123 ? -14.378 4.140 30.201 1.00 92.00 123 ALA A O 1
ATOM 958 N N . SER A 1 124 ? -12.878 4.997 28.770 1.00 91.44 124 SER A N 1
ATOM 959 C CA . SER A 1 124 ? -11.915 5.397 29.804 1.00 91.44 124 SER A CA 1
ATOM 960 C C . SER A 1 124 ? -12.463 6.465 30.755 1.00 91.44 124 SER A C 1
ATOM 962 O O . SER A 1 124 ? -12.191 6.414 31.952 1.00 91.44 124 SER A O 1
ATOM 964 N N . THR A 1 125 ? -13.244 7.429 30.256 1.00 91.88 125 THR A N 1
ATOM 965 C CA . THR A 1 125 ? -13.903 8.431 31.109 1.00 91.88 125 THR A CA 1
ATOM 966 C C . THR A 1 125 ? -14.934 7.778 32.031 1.00 91.88 125 THR A C 1
ATOM 968 O O . THR A 1 125 ? -14.907 8.005 33.239 1.00 91.88 125 THR A O 1
ATOM 971 N N . LEU A 1 126 ? -15.789 6.906 31.493 1.00 90.62 126 LEU A N 1
ATOM 972 C CA . LEU A 1 126 ? -16.814 6.205 32.271 1.00 90.62 126 LEU A CA 1
ATOM 973 C C . LEU A 1 126 ? -16.219 5.200 33.270 1.00 90.62 126 LEU A C 1
ATOM 975 O O . LEU A 1 126 ? -16.750 5.038 34.368 1.00 90.62 126 LEU A O 1
ATOM 979 N N . GLU A 1 127 ? -15.098 4.562 32.939 1.00 89.00 127 GLU A N 1
ATOM 980 C CA . GLU A 1 127 ? -14.330 3.745 33.886 1.00 89.00 127 GLU A CA 1
ATOM 981 C C . GLU A 1 127 ? -13.892 4.551 35.111 1.00 89.00 127 GLU A C 1
ATOM 983 O O . GLU A 1 127 ? -14.003 4.067 36.240 1.00 89.00 127 GLU A O 1
ATOM 988 N N . GLY A 1 128 ? -13.433 5.786 34.895 1.00 86.88 128 GLY A N 1
ATOM 989 C CA . GLY A 1 128 ? -13.006 6.687 35.963 1.00 86.88 128 GLY A CA 1
ATOM 990 C C . GLY A 1 128 ? -14.154 7.222 36.822 1.00 86.88 128 GLY A C 1
ATOM 991 O O . GLY A 1 128 ? -13.980 7.390 38.026 1.00 86.88 128 GLY A O 1
ATOM 992 N N . GLU A 1 129 ? -15.321 7.472 36.226 1.00 88.69 129 GLU A N 1
ATOM 993 C CA . GLU A 1 129 ? -16.465 8.088 36.916 1.00 88.69 129 GLU A CA 1
ATOM 994 C C . GLU A 1 129 ? -17.380 7.074 37.607 1.00 88.69 129 GLU A C 1
ATOM 996 O O . GLU A 1 129 ? -17.865 7.320 38.710 1.00 88.69 129 GLU A O 1
ATOM 1001 N N . VAL A 1 130 ? -17.628 5.933 36.962 1.00 85.81 130 VAL A N 1
ATOM 1002 C CA . VAL A 1 130 ? -18.666 4.977 37.378 1.00 85.81 130 VAL A CA 1
ATOM 1003 C C . VAL A 1 130 ? -18.075 3.646 37.859 1.00 85.81 130 VAL A C 1
ATOM 1005 O O . VAL A 1 130 ? -18.811 2.767 38.299 1.00 85.81 130 VAL A O 1
ATOM 1008 N N . SER A 1 131 ? -16.745 3.485 37.809 1.00 82.44 131 SER A N 1
ATOM 1009 C CA . SER A 1 131 ? -16.021 2.261 38.201 1.00 82.44 131 SER A CA 1
ATOM 1010 C C . SER A 1 131 ? -16.469 0.992 37.451 1.00 82.44 131 SER A C 1
ATOM 1012 O O . SER A 1 131 ? -16.287 -0.134 37.918 1.00 82.44 131 SER A O 1
ATOM 1014 N N . ILE A 1 132 ? -17.056 1.161 36.264 1.00 85.00 132 ILE A N 1
ATOM 1015 C CA . ILE A 1 132 ? -17.469 0.072 35.372 1.00 85.00 132 ILE A CA 1
ATOM 1016 C C . ILE A 1 132 ? -16.331 -0.190 34.397 1.00 85.00 132 ILE A C 1
ATOM 1018 O O . ILE A 1 132 ? -15.935 0.733 33.702 1.00 85.00 132 ILE A O 1
ATOM 1022 N N . LYS A 1 133 ? -15.844 -1.431 34.296 1.00 88.81 133 LYS A N 1
ATOM 1023 C CA . LYS A 1 133 ? -14.831 -1.818 33.299 1.00 88.81 133 LYS A CA 1
ATOM 1024 C C . LYS A 1 133 ? -15.484 -2.186 31.971 1.00 88.81 133 LYS A C 1
ATOM 1026 O O . LYS A 1 133 ? -16.386 -3.024 31.958 1.00 88.81 133 LYS A O 1
ATOM 1031 N N . PHE A 1 134 ? -14.997 -1.630 30.866 1.00 90.56 134 PHE A N 1
ATOM 1032 C CA . PHE A 1 134 ? -15.459 -1.983 29.525 1.00 90.56 134 PHE A CA 1
ATOM 1033 C C . PHE A 1 134 ? -14.583 -3.078 28.922 1.00 90.56 134 PHE A C 1
ATOM 1035 O O . PHE A 1 134 ? -13.354 -3.031 28.973 1.00 90.56 134 PHE A O 1
ATOM 1042 N N . SER A 1 135 ? -15.213 -4.079 28.305 1.00 95.31 135 SER A N 1
ATOM 1043 C CA . SER A 1 135 ? -14.465 -5.045 27.505 1.00 95.31 135 SER A CA 1
ATOM 1044 C C . SER A 1 135 ? -14.062 -4.435 26.160 1.00 95.31 135 SER A C 1
ATOM 1046 O O . SER A 1 135 ? -14.707 -3.516 25.649 1.00 95.31 135 SER A O 1
ATOM 1048 N N . THR A 1 136 ? -13.042 -5.005 25.512 1.00 93.94 136 THR A N 1
ATOM 1049 C CA . THR A 1 136 ? -12.680 -4.636 24.133 1.00 93.94 136 THR A CA 1
ATOM 1050 C C . THR A 1 136 ? -13.873 -4.769 23.183 1.00 93.94 136 THR A C 1
ATOM 1052 O O . THR A 1 136 ? -14.043 -3.949 22.285 1.00 93.94 136 THR A O 1
ATOM 1055 N N . GLN A 1 137 ? -14.735 -5.767 23.398 1.00 95.31 137 GLN A N 1
ATOM 1056 C CA . GLN A 1 137 ? -15.926 -5.966 22.579 1.00 95.31 137 GLN A CA 1
ATOM 1057 C C . GLN A 1 137 ? -16.940 -4.824 22.753 1.00 95.31 137 GLN A C 1
ATOM 1059 O O . GLN A 1 137 ? -17.561 -4.416 21.772 1.00 95.31 137 GLN A O 1
ATOM 1064 N N . ASP A 1 138 ? -17.095 -4.286 23.963 1.00 94.12 138 ASP A N 1
ATOM 1065 C CA . ASP A 1 138 ? -18.011 -3.170 24.230 1.00 94.12 138 ASP A CA 1
ATOM 1066 C C . ASP A 1 138 ? -17.502 -1.869 23.608 1.00 94.12 138 ASP A C 1
ATOM 1068 O O . ASP A 1 138 ? -18.275 -1.141 22.986 1.00 94.12 138 ASP A O 1
ATOM 1072 N N . ILE A 1 139 ? -16.189 -1.632 23.671 1.00 94.69 139 ILE A N 1
ATOM 1073 C CA . ILE A 1 139 ? -15.539 -0.494 23.006 1.00 94.69 139 ILE A CA 1
ATOM 1074 C C . ILE A 1 139 ? -15.724 -0.580 21.486 1.00 94.69 139 ILE A C 1
ATOM 1076 O O . ILE A 1 139 ? -16.070 0.416 20.853 1.00 94.69 139 ILE A O 1
ATOM 1080 N N . ILE A 1 140 ? -15.556 -1.767 20.890 1.00 96.00 140 ILE A N 1
ATOM 1081 C CA . ILE A 1 140 ? -15.777 -1.970 19.449 1.00 96.00 140 ILE A CA 1
ATOM 1082 C C . ILE A 1 140 ? -17.245 -1.721 19.080 1.00 96.00 140 ILE A C 1
ATOM 1084 O O . ILE A 1 140 ? -17.516 -1.027 18.102 1.00 96.00 140 ILE A O 1
ATOM 1088 N N . LYS A 1 141 ? -18.206 -2.239 19.857 1.00 96.88 141 LYS A N 1
ATOM 1089 C CA . LYS A 1 141 ? -19.641 -1.988 19.622 1.00 96.88 141 LYS A CA 1
ATOM 1090 C C . LYS A 1 141 ? -19.971 -0.498 19.697 1.00 96.88 141 LYS A C 1
ATOM 1092 O O . LYS A 1 141 ? -20.709 0.005 18.849 1.00 96.88 141 LYS A O 1
ATOM 1097 N N . LEU A 1 142 ? -19.414 0.209 20.680 1.00 95.00 142 LEU A N 1
ATOM 1098 C CA . LEU A 1 142 ? -19.587 1.651 20.826 1.00 95.00 142 LEU A CA 1
ATOM 1099 C C . LEU A 1 142 ? -18.994 2.399 19.627 1.00 95.00 142 LEU A C 1
ATOM 1101 O O . LEU A 1 142 ? -19.674 3.235 19.042 1.00 95.00 142 LEU A O 1
ATOM 1105 N N . ALA A 1 143 ? -17.779 2.048 19.204 1.00 95.31 143 ALA A N 1
ATOM 1106 C CA . ALA A 1 143 ? -17.134 2.640 18.035 1.00 95.31 143 ALA A CA 1
ATOM 1107 C C . ALA A 1 143 ? -17.954 2.442 16.757 1.00 95.31 143 ALA A C 1
ATOM 1109 O O . ALA A 1 143 ? -18.177 3.394 16.019 1.00 95.31 143 ALA A O 1
ATOM 1110 N N . LEU A 1 144 ? -18.460 1.229 16.518 1.00 95.50 144 LEU A N 1
ATOM 1111 C CA . LEU A 1 144 ? -19.330 0.947 15.374 1.00 95.50 144 LEU A CA 1
ATOM 1112 C C . LEU A 1 144 ? -20.641 1.734 15.451 1.00 95.50 144 LEU A C 1
ATOM 1114 O O . LEU A 1 144 ? -21.124 2.217 14.432 1.00 95.50 144 LEU A O 1
ATOM 1118 N N . THR A 1 145 ? -21.197 1.902 16.651 1.00 94.81 145 THR A N 1
ATOM 1119 C CA . THR A 1 145 ? -22.403 2.714 16.855 1.00 94.81 145 THR A CA 1
ATOM 1120 C C . THR A 1 145 ? -22.145 4.178 16.504 1.00 94.81 145 THR A C 1
ATOM 1122 O O . THR A 1 145 ? -22.923 4.762 15.754 1.00 94.81 145 THR A O 1
ATOM 1125 N N . LEU A 1 146 ? -21.037 4.750 16.987 1.00 92.56 146 LEU A N 1
ATOM 1126 C CA . LEU A 1 146 ? -20.630 6.124 16.678 1.00 92.56 146 LEU A CA 1
ATOM 1127 C C . LEU A 1 146 ? -20.362 6.311 15.181 1.00 92.56 146 LEU A C 1
ATOM 1129 O O . LEU A 1 146 ? -20.821 7.287 14.599 1.00 92.56 146 LEU A O 1
ATOM 1133 N N . PHE A 1 147 ? -19.690 5.348 14.551 1.00 94.25 147 PHE A N 1
ATOM 1134 C CA . PHE A 1 147 ? -19.405 5.361 13.117 1.00 94.25 147 PHE A CA 1
ATOM 1135 C C . PHE A 1 147 ? -20.680 5.323 12.259 1.00 94.25 147 PHE A C 1
ATOM 1137 O O . PHE A 1 147 ? -20.816 6.082 11.305 1.00 94.25 147 PHE A O 1
ATOM 1144 N N . ILE A 1 148 ? -21.656 4.478 12.611 1.00 92.62 148 ILE A N 1
ATOM 1145 C CA . ILE A 1 148 ? -22.947 4.417 11.903 1.00 92.62 148 ILE A CA 1
ATOM 1146 C C . ILE A 1 148 ? -23.763 5.700 12.128 1.00 92.62 148 ILE A C 1
ATOM 1148 O O . ILE A 1 148 ? -24.545 6.096 11.265 1.00 92.62 148 ILE A O 1
ATOM 1152 N N . GLN A 1 149 ? -23.616 6.347 13.286 1.00 88.94 149 GLN A N 1
ATOM 1153 C CA . GLN A 1 149 ? -24.295 7.608 13.582 1.00 88.94 149 GLN A CA 1
ATOM 1154 C C . GLN A 1 149 ? -23.680 8.800 12.851 1.00 88.94 149 GLN A C 1
ATOM 1156 O O . GLN A 1 149 ? -24.435 9.669 12.435 1.00 88.94 149 GLN A O 1
ATOM 1161 N N . SER A 1 150 ? -22.359 8.837 12.650 1.00 80.62 150 SER A N 1
ATOM 1162 C CA . SER A 1 150 ? -21.698 9.919 11.904 1.00 80.62 150 SER A CA 1
ATOM 1163 C C . SER A 1 150 ? -22.069 9.969 10.417 1.00 80.62 150 SER A C 1
ATOM 1165 O O . SER A 1 150 ? -21.807 10.971 9.762 1.00 80.62 150 SER A O 1
ATOM 1167 N N . ASP A 1 151 ? -22.677 8.903 9.892 1.00 67.88 151 ASP A N 1
ATOM 1168 C CA . ASP A 1 151 ? -23.179 8.813 8.516 1.00 67.88 151 ASP A CA 1
ATOM 1169 C C . ASP A 1 151 ? -24.602 9.365 8.317 1.00 67.88 151 ASP A C 1
ATOM 1171 O O . ASP A 1 151 ? -25.071 9.431 7.177 1.00 67.88 151 ASP A O 1
ATOM 1175 N N . ARG A 1 152 ? -25.325 9.662 9.403 1.00 58.12 152 ARG A N 1
ATOM 1176 C CA . ARG A 1 152 ? -26.708 10.160 9.362 1.00 58.12 152 ARG A CA 1
ATOM 1177 C C . ARG A 1 152 ? -26.752 11.673 9.489 1.00 58.12 152 ARG A C 1
ATOM 1179 O O . ARG A 1 152 ? -27.591 12.263 8.776 1.00 58.12 152 ARG A O 1
#

Foldseek 3Di:
DDDDDDDDDDDDDDDDDDDDDDDDDDDPPPPPPPPPVDPQPWDKDKAFFQDDDPFFTDGDPDTAGADPQEPDDDDADGGWIWIFIDGPRYTRGTPDTHDPDPPPQPPLSVLLVVLLVVLVVVQVVCCVVVVDHDDPVRSNVSSVVSSVVVVD

Mean predicted aligned error: 18.59 Å

Radius of gyration: 39.33 Å; Cα contacts (8 Å, |Δi|>4): 157; chains: 1; bounding box: 89×78×89 Å

pLDDT: mean 77.04, std 21.64, range [36.19, 96.88]

Nearest PDB structures (foldseek):
  2k5h-assembly1_A  TM=3.250E-01  e=4.313E-01  Methanothermobacter thermautotrophicus str. Delta H
  1mu2-assembly1_B  TM=3.597E-01  e=5.564E-01  Human immunodeficiency virus 2
  7ban-assembly1_A  TM=2.774E-01  e=3.103E+00  Homo sapiens

Organism: NCBI:txid1633631

Sequence (152 aa):
MIKQINSNQAFSNKSQNNVKQNMESAMIKRINSNSSASPVSSEVITGIVQQVNDRGIKVGDRWYNYSKFLAEKPSIAVNDTVKFAVSNGFIVNFIAVEKPTEPKPSERETQLLEALRSAVKIASTLEGEVSIKFSTQDIIKLALTLFIQSDR

Solvent-accessible surface area (backbone atoms only — not comparable to full-atom values): 9706 Å² total; per-residue (Å²): 135,92,80,86,90,81,90,85,86,80,86,88,80,89,84,90,83,86,88,81,91,82,87,76,98,79,78,82,79,78,76,79,73,79,72,71,79,68,75,85,65,65,44,78,49,73,44,48,26,73,42,72,59,99,60,31,42,25,42,80,97,43,77,35,34,61,32,96,77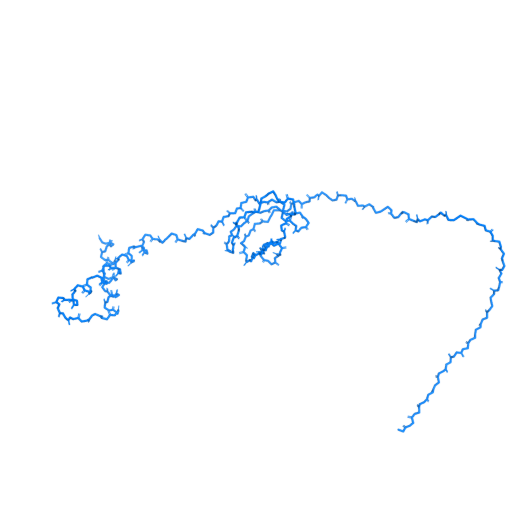,38,89,72,84,78,96,75,58,65,61,20,40,38,29,32,33,27,46,98,62,23,36,55,45,81,78,46,77,43,68,70,73,73,79,70,72,48,72,64,56,51,47,44,52,51,20,41,54,49,23,49,51,52,47,55,51,44,30,74,75,69,72,48,86,76,52,73,68,54,36,50,52,46,11,52,51,47,38,62,55,76,75,109

Secondary structure (DSSP, 8-state):
------------------------------------------EEEEEEEEEE-SSEEEETTEEEEEPTT-S------TT-EEEEEEETTEEEEEEEEE-----PPPHHHHHHHHHHHHHHHHHHHHHHHH-PPPPHHHHHHHHHHHHHHHT-